Protein 6S5I (pdb70)

Organism: Myxoma virus (strain Lausanne) (NCBI:txid31530)

Solvent-accessible surface area: 10047 Å² total; per-residue (Å²): 116,112,146,106,52,36,67,2,91,0,8,0,6,2,54,42,34,17,12,0,0,33,70,0,17,7,62,112,21,34,1,0,0,0,31,0,74,6,106,7,100,125,125,54,54,0,84,1,16,0,23,0,68,13,48,233,67,144,153,39,56,71,8,115,2,64,12,70,104,118,91,39,160,30,116,88,87,96,119,56,108,98,59,34,7,20,24,12,118,24,97,14,86,69,80,9,50,0,40,1,34,13,26,125,78,116,73,64,46,70,46,12,0,30,0,99,6,34,9,86,128,157,135,92,50,55,100,80,119,11,107,0,143,15,77,24,60,60,111,11,62,112,182,30,98,61,127,231,156,68,253,229,156,132,199,164

Structure (mmCIF, N/CA/C/O backbone):
data_6S5I
#
_entry.id   6S5I
#
_cell.length_a   94.827
_cell.length_b   94.827
_cell.length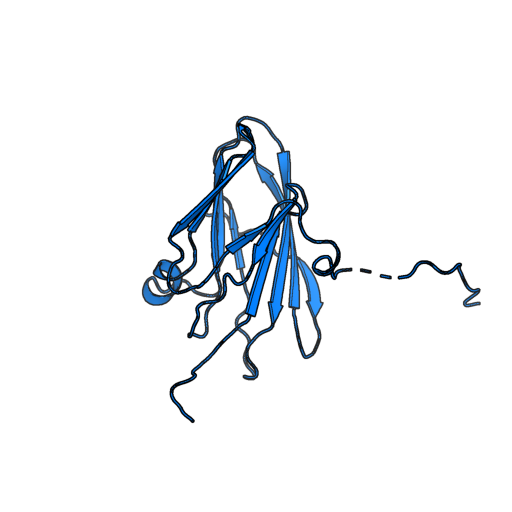_c   44.136
_cell.angle_alpha   90.000
_cell.angle_beta   90.000
_cell.angle_gamma   120.000
#
_symmetry.space_group_name_H-M   'P 64'
#
loop_
_entity.id
_entity.type
_entity.pdbx_description
1 polymer M62R
2 non-polymer 'NICKEL (II) ION'
#
loop_
_atom_site.group_PDB
_atom_site.id
_atom_site.type_symbol
_atom_site.label_atom_id
_atom_site.label_alt_id
_atom_site.label_comp_id
_atom_site.label_asym_id
_atom_site.label_entity_id
_atom_site.label_seq_id
_atom_site.pdbx_PDB_ins_code
_atom_site.Cartn_x
_atom_site.Cartn_y
_atom_site.Cartn_z
_atom_site.occupancy
_atom_site.B_iso_or_equiv
_atom_site.auth_seq_id
_atom_site.auth_comp_id
_atom_site.auth_asym_id
_atom_site.auth_atom_id
_atom_site.pdbx_PDB_model_num
ATOM 1 N N . GLY A 1 1 ? 22.77500 9.58500 40.11700 1.000 115.50852 -2 GLY A N 1
ATOM 2 C CA . GLY A 1 1 ? 24.17000 9.61700 39.54100 1.000 111.89548 -2 GLY A CA 1
ATOM 3 C C . GLY A 1 1 ? 24.18600 10.23500 38.15100 1.000 115.79368 -2 GLY A C 1
ATOM 4 O O . GLY A 1 1 ? 25.02400 11.13900 37.92000 1.000 123.98727 -2 GLY A O 1
ATOM 5 N N . SER A 1 2 ? 23.27700 9.79000 37.27100 1.000 112.10615 -1 SER A N 1
ATOM 6 C CA . SER A 1 2 ? 23.17600 10.19600 35.84500 1.000 111.21805 -1 SER A CA 1
ATOM 7 C C . SER A 1 2 ? 21.72300 10.52700 35.48300 1.000 114.44911 -1 SER A C 1
ATOM 8 O O . SER A 1 2 ? 21.52000 11.43100 34.64500 1.000 117.15934 -1 SER A O 1
ATOM 11 N N . HIS A 1 3 ? 20.73200 9.90700 36.12600 1.000 119.17964 0 HIS A N 1
ATOM 12 C CA . HIS A 1 3 ? 19.28600 10.04600 35.76800 1.000 117.36450 0 HIS A CA 1
ATOM 13 C C . HIS A 1 3 ? 18.69800 11.44200 36.06000 1.000 115.39417 0 HIS A C 1
ATOM 14 O O . HIS A 1 3 ? 17.53600 11.65600 35.62100 1.000 105.61616 0 HIS A O 1
ATOM 21 N N . MET A 1 4 ? 19.43500 12.34500 36.73700 1.000 122.33805 1 MET A N 1
ATOM 22 C CA . MET A 1 4 ? 18.91100 13.65700 37.23300 1.000 118.52142 1 MET A CA 1
ATOM 23 C C . MET A 1 4 ? 18.79000 14.65200 36.07800 1.000 110.86491 1 MET A C 1
ATOM 24 O O . MET A 1 4 ? 17.80400 15.37600 36.05200 1.000 112.15011 1 MET A O 1
ATOM 29 N N . GLY A 1 5 ? 19.76700 14.68500 35.17200 1.000 112.43197 2 GLY A N 1
ATOM 30 C CA . GLY A 1 5 ? 19.80700 15.61400 34.02700 1.000 107.89789 2 GLY A CA 1
ATOM 31 C C . GLY A 1 5 ? 19.83900 17.05700 34.48900 1.000 102.99809 2 GLY A C 1
ATOM 32 O O . GLY A 1 5 ? 20.24000 17.31200 35.63500 1.000 100.88444 2 GLY A O 1
ATOM 33 N N . VAL A 1 6 ? 19.38200 17.97100 33.63500 1.000 99.96420 3 VAL A N 1
ATOM 34 C CA . VAL A 1 6 ? 19.40500 19.44300 33.87600 1.000 87.59674 3 VAL A CA 1
ATOM 35 C C . VAL A 1 6 ? 18.06900 19.87000 34.49200 1.000 86.97722 3 VAL A C 1
ATOM 36 O O . VAL A 1 6 ? 17.03300 19.66200 33.82500 1.000 81.40353 3 VAL A O 1
ATOM 40 N N . GLN A 1 7 ? 18.12400 20.49000 35.68400 1.000 85.20841 4 GLN A N 1
ATOM 41 C CA . GLN A 1 7 ? 16.96900 20.99300 36.47400 1.000 81.55959 4 GLN A CA 1
ATOM 42 C C . GLN A 1 7 ? 17.14200 22.48500 36.79100 1.000 87.58024 4 GLN A C 1
ATOM 43 O O . GLN A 1 7 ? 17.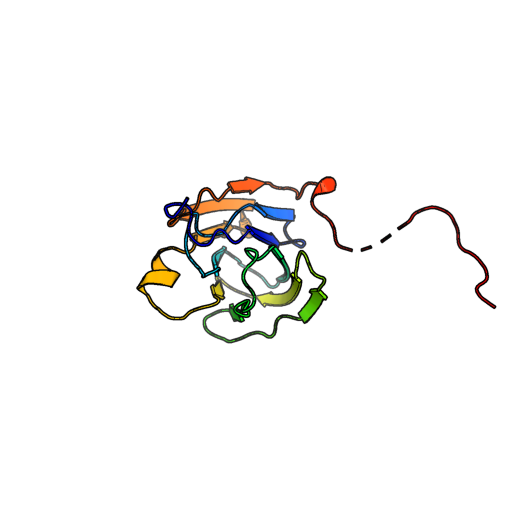53900 22.82200 37.92100 1.000 90.43741 4 GLN A O 1
ATOM 49 N N . HIS A 1 8 ? 16.82100 23.33700 35.81700 1.000 83.70538 5 HIS A N 1
ATOM 50 C CA . HIS A 1 8 ? 16.67100 24.80900 35.95500 1.000 75.93701 5 HIS A CA 1
ATOM 51 C C . HIS A 1 8 ? 15.50700 25.12900 36.90200 1.000 75.57316 5 HIS A C 1
ATOM 52 O O . HIS A 1 8 ? 14.55500 24.33500 36.93900 1.000 81.56332 5 HIS A O 1
ATOM 59 N N . LYS A 1 9 ? 15.57500 26.25300 37.62400 1.000 74.98781 6 LYS A N 1
ATOM 60 C CA . LYS A 1 9 ? 14.44300 26.77500 38.42800 1.000 79.87233 6 LYS A CA 1
ATOM 61 C C . LYS A 1 9 ? 13.96300 28.11300 37.83200 1.000 75.89822 6 LYS A C 1
ATOM 62 O O . LYS A 1 9 ? 14.78200 29.03800 37.65000 1.000 85.76066 6 LYS A O 1
ATOM 68 N N . LEU A 1 10 ? 12.66400 28.20700 37.53200 1.000 75.76087 7 LEU A N 1
ATOM 69 C CA . LEU A 1 10 ? 12.04300 29.39200 36.88700 1.000 71.74419 7 LEU A CA 1
ATOM 70 C C . LEU A 1 10 ? 10.75200 29.76000 37.62000 1.000 80.87013 7 LEU A C 1
ATOM 71 O O . LEU A 1 10 ? 9.92800 28.84700 37.86800 1.000 87.17016 7 LEU A O 1
ATOM 76 N N . ASP A 1 11 ? 10.60400 31.05200 37.94400 1.000 77.10002 8 ASP A N 1
ATOM 77 C CA . ASP A 1 11 ? 9.38200 31.66400 38.53000 1.000 76.88766 8 ASP A CA 1
ATOM 78 C C . ASP A 1 11 ? 9.04600 32.91200 37.69800 1.000 73.75864 8 ASP A C 1
ATOM 79 O O . ASP A 1 11 ? 9.95200 33.62000 37.34000 1.000 68.81336 8 ASP A O 1
ATOM 84 N N . ILE A 1 12 ? 7.77600 33.13400 37.35100 1.000 74.67822 9 ILE A N 1
ATOM 85 C CA . ILE A 1 12 ? 7.34200 34.27600 36.49400 1.000 70.24024 9 ILE A CA 1
ATOM 86 C C . ILE A 1 12 ? 6.23200 35.01200 37.21900 1.000 71.92513 9 ILE A C 1
ATOM 87 O O . ILE A 1 12 ? 5.23700 34.38700 37.51600 1.000 80.69151 9 ILE A O 1
ATOM 92 N N . PHE A 1 13 ? 6.40100 36.30600 37.43500 1.000 75.79819 10 PHE A N 1
ATOM 93 C CA . PHE A 1 13 ? 5.45900 37.15700 38.20200 1.000 73.70625 10 PHE A CA 1
ATOM 94 C C . PHE A 1 13 ? 4.85300 38.22000 37.27800 1.000 72.07923 10 PHE A C 1
ATOM 95 O O . PHE A 1 13 ? 5.63700 38.94700 36.60600 1.000 75.41272 10 PHE A O 1
ATOM 103 N N . LEU A 1 14 ? 3.51600 38.25900 37.21200 1.000 71.46575 11 LEU A N 1
ATOM 104 C CA . LEU A 1 14 ? 2.70300 39.41500 36.74100 1.000 77.53387 11 LEU A CA 1
ATOM 105 C C . LEU A 1 14 ? 2.52000 40.33700 37.93600 1.000 82.34423 11 LEU A C 1
ATOM 106 O O . LEU A 1 14 ? 1.49900 40.17800 38.65600 1.000 85.83929 11 LEU A O 1
ATOM 111 N N . VAL A 1 15 ? 3.44500 41.26300 38.16100 1.000 82.04878 12 VAL A N 1
ATOM 112 C CA . VAL A 1 15 ? 3.44700 42.06200 39.42400 1.000 83.15369 12 VAL A CA 1
ATOM 113 C C . VAL A 1 15 ? 2.20700 42.97100 39.42500 1.000 85.31693 12 VAL A C 1
ATOM 114 O O . VAL A 1 15 ? 1.65400 43.17600 40.51500 1.000 88.81174 12 VAL A O 1
ATOM 118 N N . SER A 1 16 ? 1.78200 43.41700 38.23200 1.000 85.09613 13 SER A N 1
ATOM 119 C CA . SER A 1 16 ? 0.65300 44.34600 37.94400 1.000 91.65917 13 SER A CA 1
ATOM 120 C C . SER A 1 16 ? -0.70800 43.64800 38.05300 1.000 91.85137 13 SER A C 1
ATOM 121 O O . SER A 1 16 ? -1.71100 44.32600 37.96200 1.000 98.60976 13 SER A O 1
ATOM 124 N N . GLU A 1 17 ? -0.74100 42.32900 38.19000 1.000 90.59621 14 GLU A N 1
ATOM 125 C CA . GLU A 1 17 ? -1.99700 41.56500 38.40000 1.000 93.74895 14 GLU A CA 1
ATOM 126 C C . GLU A 1 17 ? -1.94100 40.82300 39.74100 1.000 94.35657 14 GLU A C 1
ATOM 127 O O . GLU A 1 17 ? -2.98300 40.32800 40.18000 1.000 101.71199 14 GLU A O 1
ATOM 133 N N . GLY A 1 18 ? -0.78000 40.80200 40.39100 1.000 91.38852 15 GLY A N 1
ATOM 134 C CA . GLY A 1 18 ? -0.57800 40.10400 41.66800 1.000 90.15584 15 GLY A CA 1
ATOM 135 C C . GLY A 1 18 ? -0.67000 38.61000 41.46600 1.000 91.81633 15 GLY A C 1
ATOM 136 O O . GLY A 1 18 ? -1.21200 37.95800 42.35300 1.000 101.15869 15 GLY A O 1
ATOM 137 N N . ILE A 1 19 ? -0.14600 38.10300 40.34300 1.000 83.19709 16 ILE A N 1
ATOM 138 C CA . ILE A 1 19 ? -0.08200 36.65100 39.99200 1.000 87.21424 16 ILE A CA 1
ATOM 139 C C . ILE A 1 19 ? 1.37100 36.13600 39.93000 1.000 96.24501 16 ILE A C 1
ATOM 140 O O . ILE A 1 19 ? 2.17500 36.60700 39.09600 1.000 103.25032 16 ILE A O 1
ATOM 145 N N . ALA A 1 20 ? 1.69000 35.14100 40.75400 1.000 96.28705 17 ALA A N 1
ATOM 146 C CA . ALA A 1 20 ? 2.97700 34.40600 40.74700 1.000 84.43711 17 ALA A CA 1
ATOM 147 C C . ALA A 1 20 ? 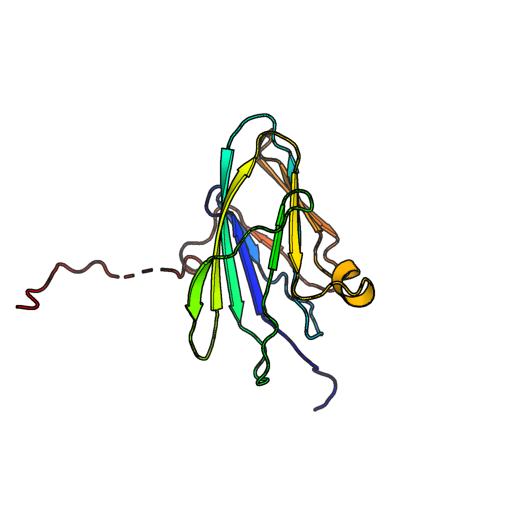2.78200 33.07800 40.00800 1.000 84.68126 17 ALA A C 1
ATOM 148 O O . ALA A 1 20 ? 1.88700 32.31400 40.40300 1.000 89.02851 17 ALA A O 1
ATOM 150 N N . ILE A 1 21 ? 3.56500 32.83500 38.95900 1.000 81.66991 18 ILE A N 1
ATOM 151 C CA . ILE A 1 21 ? 3.64100 31.53700 38.22800 1.000 80.85973 18 ILE A CA 1
ATOM 152 C C . ILE A 1 21 ? 4.88500 30.78700 38.72900 1.000 81.76239 18 ILE A C 1
ATOM 153 O O . ILE A 1 21 ? 5.97900 31.01300 38.18200 1.000 79.50016 18 ILE A O 1
ATOM 158 N N . LYS A 1 22 ? 4.71600 29.93800 39.74800 1.000 85.77389 19 LYS A N 1
ATOM 159 C CA . LYS A 1 22 ? 5.81600 29.30300 40.51900 1.000 86.39258 19 LYS A CA 1
ATOM 160 C C . LYS A 1 22 ? 6.23600 27.97500 39.86300 1.000 87.85314 19 LYS A C 1
ATOM 161 O O . LYS A 1 22 ? 5.35300 27.10600 39.65400 1.000 83.85895 19 LYS A O 1
ATOM 167 N N . GLU A 1 23 ? 7.53800 27.79900 39.59500 1.000 85.14191 20 GLU A N 1
ATOM 168 C CA . GLU A 1 23 ? 8.12700 26.51800 39.12800 1.000 85.38333 20 GLU A CA 1
ATOM 169 C C . GLU A 1 23 ? 7.57800 26.13300 37.75500 1.000 82.90315 20 GLU A C 1
ATOM 170 O O . GLU A 1 23 ? 7.10900 24.98200 37.60400 1.000 92.87451 20 GLU A O 1
ATOM 176 N N . ALA A 1 24 ? 7.66500 27.04900 36.79500 1.000 75.27277 21 ALA A N 1
ATOM 177 C CA . ALA A 1 24 ? 7.43500 26.81000 35.35100 1.000 81.90080 21 ALA A CA 1
ATOM 178 C C . ALA A 1 24 ? 8.62500 26.07400 34.70200 1.000 85.86030 21 ALA A C 1
ATOM 179 O O . ALA A 1 24 ? 8.64700 25.90800 33.45900 1.000 97.53001 21 ALA A O 1
ATOM 181 N N . ASN A 1 25 ? 9.62600 25.67600 35.47500 1.000 72.42096 22 ASN A N 1
ATOM 182 C CA . ASN A 1 25 ? 10.80200 24.99200 34.89500 1.000 75.89995 22 ASN A CA 1
ATOM 183 C C . ASN A 1 25 ? 10.40600 23.54900 34.53300 1.000 84.81829 22 ASN A C 1
ATOM 184 O O . ASN A 1 25 ? 9.80400 22.84400 35.38200 1.000 87.83927 22 ASN A O 1
ATOM 189 N N . LEU A 1 26 ? 10.70500 23.13000 33.30400 1.000 80.82590 23 LEU A N 1
ATOM 190 C CA . LEU A 1 26 ? 10.76600 21.70600 32.90900 1.000 81.34437 23 LEU A CA 1
ATOM 191 C C . LEU A 1 26 ? 11.33500 20.90300 34.08500 1.000 86.04282 23 LEU A C 1
ATOM 192 O O . LEU A 1 26 ? 12.31900 21.33500 34.65900 1.000 84.94075 23 LEU A O 1
ATOM 197 N N . LEU A 1 27 ? 10.70000 19.79900 34.47200 1.000 87.32688 24 LEU A N 1
ATOM 198 C CA . LEU A 1 27 ? 11.21900 18.94400 35.56700 1.000 91.78663 24 LEU A CA 1
ATOM 199 C C . LEU A 1 27 ? 12.63500 18.47400 35.21700 1.000 91.78135 24 LEU A C 1
ATOM 200 O O . LEU A 1 27 ? 13.42500 18.27900 36.14900 1.000 90.95395 24 LEU A O 1
ATOM 205 N N . LYS A 1 28 ? 12.93000 18.30800 33.92700 1.000 88.81854 25 LYS A N 1
ATOM 206 C CA . LYS A 1 28 ? 14.25200 17.84700 33.43400 1.000 89.61759 25 LYS A CA 1
ATOM 207 C C . LYS A 1 28 ? 14.41700 18.29200 31.98600 1.000 86.76007 25 LYS A C 1
ATOM 208 O O . LYS A 1 28 ? 13.54800 17.97700 31.18100 1.000 92.33024 25 LYS A O 1
ATOM 214 N N . GLY A 1 29 ? 15.51700 18.96900 31.68400 1.000 82.10507 26 GLY A N 1
ATOM 215 C CA . GLY A 1 29 ? 15.83600 19.45700 30.33300 1.000 83.81851 26 GLY A CA 1
ATOM 216 C C . GLY A 1 29 ? 16.39800 20.86900 30.37500 1.000 85.39335 26 GLY A C 1
ATOM 217 O O . GLY A 1 29 ? 15.92200 21.70200 31.21300 1.000 82.08460 26 GLY A O 1
ATOM 218 N N . ASP A 1 30 ? 17.33700 21.12900 29.46300 1.000 86.45959 27 ASP A N 1
ATOM 219 C CA . ASP A 1 30 ? 18.08200 22.40300 29.33700 1.000 89.94342 27 ASP A CA 1
ATOM 220 C C . ASP A 1 30 ? 17.25400 23.33200 28.44400 1.000 87.52095 27 ASP A C 1
ATOM 221 O O . ASP A 1 30 ? 17.61100 23.52200 27.26000 1.000 88.63835 27 ASP A O 1
ATOM 226 N N . SER A 1 31 ? 16.15500 23.84500 28.99800 1.000 84.28809 28 SER A N 1
ATOM 227 C CA . SE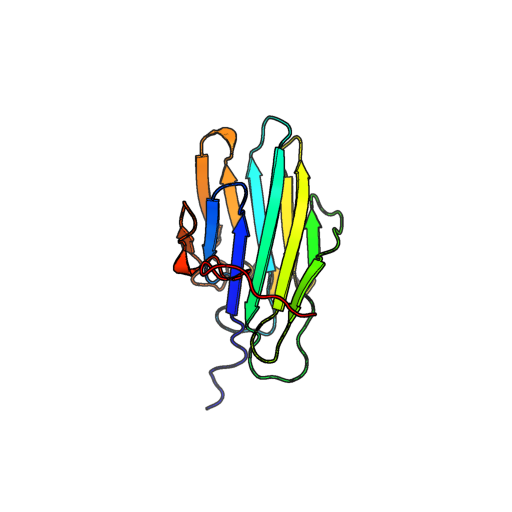R A 1 31 ? 15.19000 24.74800 28.32100 1.000 79.68101 28 SER A CA 1
ATOM 228 C C . SER A 1 31 ? 14.24200 25.35300 29.35500 1.000 77.44005 28 SER A C 1
ATOM 229 O O . SER A 1 31 ? 13.94700 24.71400 30.41200 1.000 74.34349 28 SER A O 1
ATOM 232 N N . TYR A 1 32 ? 13.79400 26.57000 29.07500 1.000 73.79464 29 TYR A N 1
ATOM 233 C CA . TYR A 1 32 ? 12.80500 27.26400 29.93200 1.000 70.76381 29 TYR A CA 1
ATOM 234 C C . TYR A 1 32 ? 11.91000 28.14800 29.06400 1.000 71.02430 29 TYR A C 1
ATOM 235 O O . TYR A 1 32 ? 12.33500 28.66400 27.99700 1.000 69.96900 29 TYR A O 1
ATOM 244 N N . GLY A 1 33 ? 10.65200 28.26500 29.49700 1.000 73.98762 30 GLY A N 1
ATOM 245 C CA . GLY A 1 33 ? 9.60900 28.99500 28.76500 1.000 70.88598 30 GLY A CA 1
ATOM 246 C C . GLY A 1 33 ? 8.25800 28.80100 29.38300 1.000 77.98146 30 GLY A C 1
ATOM 247 O O . GLY A 1 33 ? 8.12900 27.95700 30.30300 1.000 84.36403 30 GLY A O 1
ATOM 248 N N . CYS A 1 34 ? 7.29000 29.54600 28.85400 1.000 81.11601 31 CYS A N 1
ATOM 249 C CA . CYS A 1 34 ? 5.89700 29.62100 29.33500 1.000 74.76271 31 CYS A CA 1
ATOM 250 C C . CYS A 1 34 ? 5.07600 30.39100 28.30600 1.000 85.32310 31 CYS A C 1
ATOM 251 O O . CYS A 1 34 ? 5.54400 31.47300 27.85200 1.000 81.74926 31 CYS A O 1
ATOM 254 N N . THR A 1 35 ? 3.91100 29.84100 27.94300 1.000 87.89971 32 THR A N 1
ATOM 255 C CA . THR A 1 35 ? 2.88200 30.53500 27.13800 1.000 89.59513 32 THR A CA 1
ATOM 256 C C . THR A 1 35 ? 1.81100 31.05900 28.09300 1.000 95.17515 32 THR A C 1
ATOM 257 O O . THR A 1 35 ? 1.07200 30.21500 28.65100 1.000 99.75100 32 THR A O 1
ATOM 261 N N . ILE A 1 36 ? 1.75200 32.37900 28.30300 1.000 84.28363 33 ILE A N 1
ATOM 262 C CA . ILE A 1 36 ? 0.65600 33.01000 29.09000 1.000 83.76742 33 ILE A CA 1
ATOM 263 C C . ILE A 1 36 ? -0.37900 33.57700 28.12000 1.000 83.09413 33 ILE A C 1
ATOM 264 O O . ILE A 1 36 ? -0.00600 34.43700 27.29300 1.000 78.40056 33 ILE A O 1
ATOM 269 N N . LYS A 1 37 ? -1.62100 33.09900 28.21200 1.000 87.83837 34 LYS A N 1
ATOM 270 C CA . LYS A 1 37 ? -2.74600 33.57800 27.37100 1.000 90.52133 34 LYS A CA 1
ATOM 271 C C . LYS A 1 37 ? -3.55400 34.56500 28.21000 1.000 91.01174 34 LYS A C 1
ATOM 272 O O . LYS A 1 37 ? -3.88800 34.22000 29.36500 1.000 93.38486 34 LYS A O 1
ATOM 278 N N . ILE A 1 38 ? -3.81000 35.75200 27.66200 1.000 86.17047 35 ILE A N 1
ATOM 279 C CA . ILE A 1 38 ? -4.42300 36.88400 28.41400 1.000 93.59122 35 ILE A CA 1
ATOM 280 C C . ILE A 1 38 ? -5.77800 37.26200 27.79400 1.000 93.59573 35 ILE A C 1
ATOM 281 O O . ILE A 1 38 ? -5.83900 37.59000 26.59200 1.000 91.89161 35 ILE A O 1
ATOM 286 N N . LYS A 1 39 ? -6.83900 37.20400 28.59800 1.000 94.89063 36 LYS A N 1
ATOM 287 C CA . LYS A 1 39 ? -8.20400 37.66500 28.20600 1.000 95.33616 36 LYS A CA 1
ATOM 288 C C . LYS A 1 39 ? -8.35600 39.10700 28.72200 1.000 96.65732 36 LYS A C 1
ATOM 289 O O . LYS A 1 39 ? -8.29200 39.29300 29.97700 1.000 91.32939 36 LYS A O 1
ATOM 295 N N . LEU A 1 40 ? -8.50300 40.07500 27.79900 1.000 101.16090 37 LEU A N 1
ATOM 296 C CA . LEU A 1 40 ? -8.36500 41.53200 28.08700 1.000 104.85691 37 LEU A CA 1
ATOM 297 C C . LEU A 1 40 ? -9.25800 42.38000 27.16800 1.000 112.00413 37 LEU A C 1
ATOM 298 O O . LEU A 1 40 ? -9.05200 42.30600 25.94300 1.000 112.87484 37 LEU A O 1
ATOM 303 N N . ASP A 1 41 ? -10.12300 43.22900 27.74800 1.000 119.28009 38 ASP A N 1
ATOM 304 C CA . ASP A 1 41 ? -11.22300 43.96600 27.05400 1.000 130.66856 38 ASP A CA 1
ATOM 305 C C . ASP A 1 41 ? -10.88000 45.45100 26.87700 1.000 128.17805 38 ASP A C 1
ATOM 306 O O . ASP A 1 41 ? -11.69500 46.17300 26.23500 1.000 130.93524 38 ASP A O 1
ATOM 311 N N . LYS A 1 42 ? -9.76800 45.90400 27.46100 1.000 116.77819 39 LYS A N 1
ATOM 312 C CA . LYS A 1 42 ? -9.41400 47.34200 27.54900 1.000 116.22669 39 LYS A CA 1
ATOM 313 C C . LYS A 1 42 ? -7.90200 47.45100 27.70600 1.000 119.38042 39 LYS A C 1
ATOM 314 O O . LYS A 1 42 ? -7.26500 46.40900 27.93900 1.000 124.15416 39 LYS A O 1
ATOM 320 N N . GLU A 1 43 ? -7.36400 48.66500 27.60200 1.000 113.53428 40 GLU A N 1
ATOM 321 C CA . GLU A 1 43 ? -5.90800 48.91300 27.67700 1.000 101.84342 40 GLU A CA 1
ATOM 322 C C . GLU A 1 43 ? -5.44900 48.71500 29.12200 1.000 99.29572 40 GLU A C 1
ATOM 323 O O . GLU A 1 43 ? -6.12700 49.21400 30.04600 1.000 94.74158 40 GLU A O 1
ATOM 329 N N . LYS A 1 44 ? -4.34000 47.98800 29.29200 1.000 97.26295 41 LYS A N 1
ATOM 330 C CA . LYS A 1 44 ? -3.61700 47.90500 30.58200 1.000 103.93648 41 LYS A CA 1
ATOM 331 C C . LYS A 1 44 ? -2.15400 47.52400 30.33500 1.000 100.47472 41 LYS A C 1
ATOM 332 O O . LYS A 1 44 ? -1.86200 46.78000 29.37100 1.000 94.17451 41 LYS A O 1
ATOM 338 N N . THR A 1 45 ? -1.27700 48.06400 31.18000 1.000 97.45448 42 THR A N 1
ATOM 339 C CA . THR A 1 45 ? 0.17100 47.77100 31.21900 1.000 97.58549 42 THR A CA 1
ATOM 340 C C . THR A 1 45 ? 0.37300 46.50700 32.04800 1.000 93.25085 42 THR A C 1
ATOM 341 O O . THR A 1 45 ? -0.19600 46.43300 33.15300 1.000 96.09950 42 THR A O 1
ATOM 345 N N . PHE A 1 46 ? 1.10600 45.54200 31.49800 1.000 86.30340 43 PHE A N 1
ATOM 346 C CA . PHE A 1 46 ? 1.51200 44.30000 32.19600 1.000 83.02414 43 PHE A CA 1
ATOM 347 C C . PHE A 1 46 ? 3.02100 44.37800 32.47200 1.000 82.04453 43 PHE A C 1
ATOM 348 O O . PHE A 1 46 ? 3.83200 44.55100 31.51500 1.000 78.87015 43 PHE A O 1
ATOM 356 N N . LYS A 1 47 ? 3.37900 44.29200 33.75400 1.000 79.85263 44 LYS A N 1
ATOM 357 C CA . LYS A 1 47 ? 4.77800 44.26700 34.22400 1.000 79.38941 44 LYS A CA 1
ATOM 358 C C . LYS A 1 47 ? 5.12700 42.82400 34.56500 1.000 81.06534 44 LYS A C 1
ATOM 359 O O . LYS A 1 47 ? 4.45100 42.25100 35.43700 1.000 79.39096 44 LYS A O 1
ATOM 365 N N . PHE A 1 48 ? 6.13600 42.29300 33.87100 1.000 76.86585 45 PHE A N 1
ATOM 366 C CA . PHE A 1 48 ? 6.71200 40.94000 34.06200 1.000 75.33385 45 PHE A CA 1
ATOM 367 C C . PHE A 1 48 ? 8.08100 41.01600 34.73900 1.000 76.97692 45 PHE A C 1
ATOM 368 O O . PHE A 1 48 ? 8.95900 41.79500 34.30300 1.000 76.79053 45 PHE A O 1
ATOM 376 N N . VAL A 1 49 ? 8.22900 40.22100 35.79800 1.000 75.61593 46 VAL A N 1
ATOM 377 C CA . VAL A 1 49 ? 9.52500 39.84900 36.42300 1.000 78.47302 46 VAL A CA 1
ATOM 378 C C . VAL A 1 49 ? 9.68800 38.33300 36.26800 1.000 77.43225 46 VAL A C 1
ATOM 379 O O . VAL A 1 49 ? 8.82700 37.58200 36.75100 1.000 76.41680 46 VAL A O 1
ATOM 383 N N . ILE A 1 50 ? 10.75100 37.92100 35.58800 1.000 71.93662 47 ILE A N 1
ATOM 384 C CA . ILE A 1 50 ? 11.14800 36.49900 35.38900 1.000 70.58361 47 ILE A CA 1
ATOM 385 C C . ILE A 1 50 ? 12.37800 36.24800 36.25200 1.000 72.26517 47 ILE A C 1
ATOM 386 O O . ILE A 1 50 ? 13.33200 37.04800 36.13900 1.000 75.84994 47 ILE A O 1
ATOM 391 N N . VAL A 1 51 ? 12.33600 35.24000 37.12700 1.000 72.85992 48 VAL A N 1
ATOM 392 C CA . VAL A 1 51 ? 13.49300 34.83600 37.98300 1.000 72.96578 48 VAL A CA 1
ATOM 393 C C . VAL A 1 51 ? 13.98100 33.45600 37.53600 1.000 72.85842 48 VAL A C 1
ATOM 394 O O . VAL A 1 51 ? 13.20700 32.46000 37.61600 1.000 74.70889 48 VAL A O 1
ATOM 398 N N . LEU A 1 52 ? 15.22400 33.42000 37.06500 1.000 68.00545 49 LEU A N 1
ATOM 399 C CA . LEU A 1 52 ? 15.89900 32.19700 36.55900 1.000 69.01715 49 LEU A CA 1
ATOM 400 C C . LEU A 1 52 ? 16.97700 31.82900 37.56100 1.000 71.30765 49 LEU A C 1
ATOM 401 O O . LEU A 1 52 ? 17.83300 32.69000 37.83600 1.000 73.52129 49 LEU A O 1
ATOM 406 N N . GLU A 1 53 ? 16.91200 30.61900 38.10500 1.000 70.92892 50 GLU A N 1
ATOM 407 C CA . GLU A 1 53 ? 18.00500 30.03700 38.92400 1.000 71.43244 50 GLU A CA 1
ATOM 408 C C . GLU A 1 53 ? 18.53000 28.86200 38.12000 1.000 74.25986 50 GLU A C 1
ATOM 409 O O . GLU A 1 53 ? 18.00800 27.75400 38.22000 1.000 72.46761 50 GLU A O 1
ATOM 415 N N . PRO A 1 54 ? 19.51300 29.08800 37.21600 1.000 78.78613 51 PRO A N 1
ATOM 416 C CA . PRO A 1 54 ? 19.87400 28.06400 36.23500 1.000 71.17777 51 PRO A CA 1
ATOM 417 C C . PRO A 1 54 ? 20.54900 26.90300 36.96400 1.000 75.76285 51 PRO A C 1
ATOM 418 O O . PRO A 1 54 ? 21.09600 27.14800 38.00100 1.000 78.24708 51 PRO A O 1
ATOM 422 N N . GLU A 1 55 ? 20.44400 25.68500 36.43300 1.000 82.56137 52 GLU A N 1
ATOM 423 C CA . GLU A 1 55 ? 21.25000 24.50900 36.87000 1.000 87.96416 52 GLU A CA 1
ATOM 424 C C . GLU A 1 55 ? 22.74900 24.86500 36.80600 1.000 87.95854 52 GLU A C 1
ATOM 425 O O . GLU A 1 55 ? 23.11500 25.71400 35.96200 1.000 84.69018 52 GLU A O 1
ATOM 431 N N . TRP A 1 56 ? 23.58200 24.20700 37.62200 1.000 85.68295 53 TRP A N 1
ATOM 432 C CA . TRP A 1 56 ? 25.03900 24.49100 37.80500 1.000 83.58300 53 TRP A CA 1
ATOM 433 C C . TRP A 1 56 ? 25.87200 23.89500 36.66700 1.000 79.94912 53 TRP A C 1
ATOM 434 O O . TRP A 1 56 ? 26.72600 23.07500 36.95400 1.000 92.43746 53 TRP A O 1
ATOM 445 N N . ILE A 1 57 ? 25.59400 24.30600 35.43700 1.000 77.98169 54 ILE A N 1
ATOM 446 C CA . ILE A 1 57 ? 26.33800 24.05000 34.17000 1.000 77.48224 54 ILE A CA 1
ATOM 447 C C . ILE A 1 57 ? 26.92300 25.40300 33.80300 1.000 83.46748 54 ILE A C 1
ATOM 448 O O . ILE A 1 57 ? 26.44500 26.39500 34.41800 1.000 87.71654 54 ILE A O 1
ATOM 453 N N . ASP A 1 58 ? 27.89400 25.44900 32.89500 1.000 86.51862 55 ASP A N 1
ATOM 454 C CA . ASP A 1 58 ? 28.53000 26.75500 32.59200 1.000 104.66622 55 ASP A CA 1
ATOM 455 C C . ASP A 1 58 ? 28.32600 27.12100 31.12300 1.000 105.79212 55 ASP A C 1
ATOM 456 O O . ASP A 1 58 ? 29.30500 27.21400 30.38500 1.000 119.54995 55 ASP A O 1
ATOM 461 N N . GLU A 1 59 ? 27.06300 27.33400 30.77300 1.000 98.85133 56 GLU A N 1
ATOM 462 C CA . GLU A 1 59 ? 26.56100 27.75900 29.44500 1.000 95.94106 56 GLU A CA 1
ATOM 463 C C . GLU A 1 59 ? 25.05600 27.92600 29.61400 1.000 91.91310 56 GLU A C 1
ATOM 464 O O . GLU A 1 59 ? 24.32100 26.99200 29.27800 1.000 88.96965 56 GLU A O 1
ATOM 470 N N . ILE A 1 60 ? 24.64800 29.05500 30.19100 1.000 82.17741 57 ILE A N 1
ATOM 471 C CA . ILE A 1 60 ? 23.21300 29.34600 30.45100 1.000 78.83482 57 ILE A CA 1
ATOM 472 C C . ILE A 1 60 ? 22.57400 29.96200 29.21100 1.000 86.96320 57 ILE A C 1
ATOM 473 O O . ILE A 1 60 ? 23.03000 31.01800 28.77900 1.000 85.43213 57 ILE A O 1
ATOM 478 N N . LYS A 1 61 ? 21.58200 29.26800 28.65500 1.000 92.38653 58 LYS A N 1
ATOM 479 C CA . LYS A 1 61 ? 20.78100 29.75500 27.50900 1.000 85.03698 58 LYS A CA 1
ATOM 480 C C . LYS A 1 61 ? 20.09400 31.04400 27.94000 1.000 78.43770 58 LYS A C 1
ATOM 481 O O . LYS A 1 61 ? 19.68100 31.17800 29.08500 1.000 75.41423 58 LYS A O 1
ATOM 487 N N . PRO A 1 62 ? 20.09100 32.07700 27.08100 1.000 83.58289 59 PRO A N 1
ATOM 488 C CA . PRO A 1 62 ? 19.33900 33.28300 27.36500 1.000 84.01500 59 PRO A CA 1
ATOM 489 C C . PRO A 1 62 ? 17.85400 32.96300 27.18100 1.000 88.51807 59 PRO A C 1
ATOM 490 O O . PRO A 1 62 ? 17.51300 32.06200 26.44400 1.000 96.48538 59 PRO A O 1
ATOM 494 N N . ILE A 1 63 ? 17.02700 33.70400 27.89900 1.000 86.84133 60 ILE A N 1
ATOM 495 C CA . ILE A 1 63 ? 15.54800 33.65300 27.78200 1.000 86.79098 60 ILE A CA 1
ATOM 496 C C . ILE A 1 63 ? 15.08900 34.85100 26.93800 1.000 89.90067 60 ILE A C 1
ATOM 497 O O . ILE A 1 63 ? 15.67500 35.95100 27.05100 1.000 91.56658 60 ILE A O 1
ATOM 502 N N . TYR A 1 64 ? 14.12900 34.60600 26.05000 1.000 86.77442 61 TYR A N 1
ATOM 503 C CA . TYR A 1 64 ? 13.52600 35.61000 25.14400 1.000 80.11941 61 TYR A CA 1
ATOM 504 C C . TYR A 1 64 ? 12.01400 35.71400 25.41100 1.000 76.38856 61 TYR A C 1
ATOM 505 O O . TYR A 1 64 ? 11.38600 34.78300 25.97400 1.000 81.41061 61 TYR A O 1
ATOM 514 N N . MET A 1 65 ? 11.42300 36.82200 24.97800 1.000 74.00198 62 MET A N 1
ATOM 515 C CA . MET A 1 65 ? 9.96400 37.06100 25.10500 1.000 80.06389 62 MET A CA 1
ATOM 516 C C . MET A 1 65 ? 9.38900 37.47200 23.75000 1.000 80.78380 62 MET A C 1
ATOM 517 O O . MET A 1 65 ? 9.97000 38.36300 23.08300 1.000 83.27225 62 MET A O 1
ATOM 522 N N . LYS A 1 66 ? 8.28100 36.84200 23.36100 1.000 82.05807 63 LYS A N 1
ATOM 523 C CA . LYS A 1 66 ? 7.43400 37.33300 22.24400 1.000 89.60189 63 LYS A CA 1
ATOM 524 C C . LYS A 1 66 ? 6.05400 37.70400 22.80700 1.000 87.96205 63 LYS A C 1
ATOM 525 O O . LYS A 1 66 ? 5.58800 37.01400 23.73800 1.000 78.49118 63 LYS A O 1
ATOM 531 N N . VAL A 1 67 ? 5.47400 38.79900 22.30500 1.000 91.06454 64 VAL A N 1
ATOM 532 C CA . VAL A 1 67 ? 4.05700 39.20800 22.56500 1.000 88.14314 64 VAL A CA 1
ATOM 533 C C . VAL A 1 67 ? 3.29500 39.28600 21.24000 1.000 86.74098 64 VAL A C 1
ATOM 534 O O . VAL A 1 67 ? 3.66800 40.11900 20.36800 1.000 80.62454 64 VAL A O 1
ATOM 538 N N . ASN A 1 68 ? 2.23700 38.47900 21.13000 1.000 92.77321 65 ASN A N 1
ATOM 539 C CA . ASN A 1 68 ? 1.50000 38.23400 19.86300 1.000 95.37828 65 ASN A CA 1
ATOM 540 C C . ASN A 1 68 ? 2.56500 38.07100 18.76900 1.000 98.91882 65 ASN A C 1
ATOM 541 O O . ASN A 1 68 ? 2.62100 38.88600 17.84800 1.000 104.68591 65 ASN A O 1
ATOM 546 N N . ASP A 1 69 ? 3.44700 37.09200 18.95700 1.000 97.94853 66 ASP A N 1
ATOM 547 C CA . ASP A 1 69 ? 4.51400 36.69700 18.00600 1.000 105.63816 66 ASP A CA 1
ATOM 548 C C . ASP A 1 69 ? 5.38100 37.91000 17.59800 1.000 107.28061 66 ASP A C 1
ATOM 549 O O . ASP A 1 69 ? 5.96000 37.87000 16.49000 1.000 112.84776 66 ASP A O 1
ATOM 554 N N . GLU A 1 70 ? 5.52800 38.92100 18.46700 1.000 102.57661 67 GLU A N 1
ATOM 555 C CA . GLU A 1 70 ? 6.45800 40.07200 18.28000 1.000 102.84163 67 GLU A CA 1
ATOM 556 C C . GLU A 1 70 ? 7.49500 40.06200 19.39900 1.000 103.07513 67 GLU A C 1
ATOM 557 O O . GLU A 1 70 ? 7.08700 40.09500 20.58100 1.000 95.96808 67 GLU A O 1
ATOM 563 N N . SER A 1 71 ? 8.78200 40.01100 19.05000 1.000 108.82156 68 SER A N 1
ATOM 564 C CA . SER A 1 71 ? 9.87700 39.93700 20.05300 1.000 100.98883 68 SER A CA 1
ATOM 565 C C . SER A 1 71 ? 9.84400 41.23900 20.84800 1.000 87.31635 68 SER A C 1
ATOM 566 O O . SER A 1 71 ? 9.60600 42.27800 20.23100 1.000 83.28648 68 SER A O 1
ATOM 569 N N . VAL A 1 72 ? 9.97300 41.11900 22.17100 1.000 85.01235 69 VAL A N 1
ATOM 570 C CA . VAL A 1 72 ? 10.09400 42.23300 23.15300 1.000 89.10166 69 VAL A CA 1
ATOM 571 C C . VAL A 1 72 ? 11.35400 41.99000 23.99300 1.000 93.92244 69 VAL A C 1
ATOM 572 O O . VAL A 1 72 ? 11.48500 40.89800 24.56600 1.000 100.59927 69 VAL A O 1
ATOM 576 N N . GLU A 1 73 ? 12.23000 42.98900 24.05000 1.000 89.85834 70 GLU A N 1
ATOM 577 C CA . GLU A 1 73 ? 13.46200 43.01800 24.87200 1.000 86.48527 70 GLU A CA 1
ATOM 578 C C . GLU A 1 73 ? 13.13000 42.82400 26.34700 1.000 85.24959 70 GLU A C 1
ATOM 579 O O . GLU A 1 73 ? 12.33000 43.58800 26.88800 1.000 93.38604 70 GLU A O 1
ATOM 585 N N . LEU A 1 74 ? 13.79500 41.87400 26.98100 1.000 84.43476 71 LEU A N 1
ATOM 586 C CA . LEU A 1 74 ? 13.82700 41.72500 28.45200 1.000 82.36605 71 LEU A CA 1
ATOM 587 C C . LEU A 1 74 ? 14.99000 42.55400 28.99700 1.000 83.47185 71 LEU A C 1
ATOM 588 O O . LEU A 1 74 ? 16.06600 42.43900 28.47200 1.000 82.37225 71 LEU A O 1
ATOM 593 N N . GLU A 1 75 ? 14.73200 43.44100 29.94900 1.000 87.03855 72 GLU A N 1
ATOM 594 C CA . GLU A 1 75 ? 15.77800 44.07500 30.78300 1.000 84.52734 72 GLU A CA 1
ATOM 595 C C . GLU A 1 75 ? 16.33000 42.98900 31.70500 1.000 72.32387 72 GLU A C 1
ATOM 596 O O . GLU A 1 75 ? 15.52500 42.27300 32.30900 1.000 73.88660 72 GLU A O 1
ATOM 602 N N . LEU A 1 76 ? 17.64500 42.88600 31.81000 1.000 66.79431 73 LEU A N 1
ATOM 603 C CA . LEU A 1 76 ? 18.33600 42.17600 32.91100 1.000 70.23445 73 LEU A CA 1
ATOM 604 C C . LEU A 1 76 ? 18.51100 43.15700 34.07600 1.000 68.75464 73 LEU A C 1
ATOM 605 O O . LEU A 1 76 ? 19.29600 44.11300 33.93500 1.000 71.23596 73 LEU A O 1
ATOM 610 N N . ASP A 1 77 ? 17.77100 42.95200 35.16500 1.000 70.67334 74 ASP A N 1
ATOM 611 C CA . ASP A 1 77 ? 17.79100 43.83000 36.36800 1.000 71.89413 74 ASP A CA 1
ATOM 612 C C . ASP A 1 77 ? 18.90800 43.37800 37.31300 1.000 76.32201 74 ASP A C 1
ATOM 613 O O . ASP A 1 77 ? 19.42700 44.17600 38.08000 1.000 83.84841 74 ASP A O 1
ATOM 618 N N . TYR A 1 78 ? 19.19700 42.09000 37.31400 1.000 70.99566 75 TYR A N 1
ATOM 619 C CA . TYR A 1 78 ? 20.02700 41.45400 38.35000 1.000 66.63791 75 TYR A CA 1
ATOM 620 C C . TYR A 1 78 ? 20.63200 40.18100 37.76000 1.000 73.32487 75 TYR A C 1
ATOM 621 O O . TYR A 1 78 ? 19.92200 39.42600 37.04600 1.000 66.39240 75 TYR A O 1
ATOM 630 N N . LYS A 1 79 ? 21.93000 40.00700 38.00000 1.000 73.42245 76 LYS A N 1
ATOM 631 C CA . LYS A 1 79 ? 22.63600 38.74700 37.69700 1.000 70.82391 76 LYS A CA 1
ATOM 632 C C . LYS A 1 79 ? 23.73100 38.55100 38.73000 1.000 73.07610 76 LYS A C 1
ATOM 633 O O . LYS A 1 79 ? 24.50600 39.53000 38.94900 1.000 65.85368 76 LYS A O 1
ATOM 639 N N . ASP A 1 80 ? 23.79700 37.34300 39.29700 1.000 70.92984 77 ASP A N 1
ATOM 640 C CA . ASP A 1 80 ? 24.96200 36.91100 40.10900 1.000 76.83362 77 ASP A CA 1
ATOM 641 C C . ASP A 1 80 ? 25.23800 35.42900 39.80700 1.000 74.78811 77 ASP A C 1
ATOM 642 O O . ASP A 1 80 ? 24.78000 34.93700 38.75600 1.000 69.13251 77 ASP A O 1
ATOM 647 N N . ALA A 1 81 ? 25.98500 34.73700 40.66300 1.000 71.08179 78 ALA A N 1
ATOM 648 C CA . ALA A 1 81 ? 26.39000 33.33100 40.41100 1.000 70.33072 78 ALA A CA 1
ATOM 649 C C . ALA A 1 81 ? 25.15000 32.42900 40.50700 1.000 78.64223 78 ALA A C 1
ATOM 650 O O . ALA A 1 81 ? 25.11200 31.41000 39.80800 1.000 79.35270 78 ALA A O 1
ATOM 652 N N . ILE A 1 82 ? 24.12200 32.85300 41.25300 1.000 80.34297 79 ILE A N 1
ATOM 653 C CA . ILE A 1 82 ? 22.90700 32.03900 41.54600 1.000 80.46072 79 ILE A CA 1
ATOM 654 C C . ILE A 1 82 ? 21.82500 32.27800 40.49100 1.000 79.93774 79 ILE A C 1
ATOM 655 O O . ILE A 1 82 ? 21.27500 31.27800 39.99300 1.000 74.51133 79 ILE A O 1
ATOM 660 N N . LYS A 1 83 ? 21.43900 33.52900 40.23800 1.000 78.64311 80 LYS A N 1
ATOM 661 C CA . LYS A 1 83 ? 20.14900 33.80100 39.54000 1.000 78.36666 80 LYS A CA 1
ATOM 662 C C . LYS A 1 83 ? 20.24400 35.02200 38.63800 1.000 72.25245 80 LYS A C 1
ATOM 663 O O . LYS A 1 83 ? 21.10300 35.85600 38.84500 1.000 72.40559 80 LYS A O 1
ATOM 669 N N . ARG A 1 84 ? 19.39100 35.04200 37.62900 1.000 70.82655 81 ARG A N 1
ATOM 670 C CA . ARG A 1 84 ? 19.15000 36.20500 36.76100 1.000 70.86695 81 ARG A CA 1
ATOM 671 C C . ARG A 1 84 ? 17.69200 36.63100 36.98500 1.000 74.05713 81 ARG A C 1
ATOM 672 O O . ARG A 1 84 ? 16.81300 35.74600 37.01900 1.000 74.83003 81 ARG A O 1
ATOM 680 N N . ILE A 1 85 ? 17.46000 37.93200 37.15500 1.000 71.64896 82 ILE A N 1
ATOM 681 C CA . ILE A 1 85 ? 16.10800 38.55200 37.20600 1.000 71.51736 82 ILE A CA 1
ATOM 682 C C . ILE A 1 85 ? 15.99400 39.46900 35.99400 1.000 72.34452 82 ILE A C 1
ATOM 683 O O . ILE A 1 85 ? 16.82300 40.42700 35.88700 1.000 71.71808 82 ILE A O 1
ATOM 688 N N . TYR A 1 86 ? 15.02500 39.17000 35.13100 1.000 67.37765 83 TYR A N 1
ATOM 689 C CA . TYR A 1 86 ? 14.62600 40.01500 33.98500 1.000 71.61417 83 TYR A CA 1
ATOM 690 C C . TYR A 1 86 ? 13.26900 40.67600 34.24700 1.000 71.81269 83 TYR A C 1
ATOM 691 O O . TYR A 1 86 ? 12.45600 40.23000 35.09900 1.000 75.25288 83 TYR A O 1
ATOM 700 N N . SER A 1 87 ? 12.97400 41.68700 33.44900 1.000 70.27708 84 SER A N 1
ATOM 701 C CA . SER A 1 87 ? 11.71300 42.44900 33.55600 1.000 69.00616 84 SER A CA 1
ATOM 702 C C . SER A 1 87 ? 11.32800 42.94900 32.17200 1.000 72.56768 84 SER A C 1
ATOM 703 O O . SER A 1 87 ? 12.23500 43.12300 31.32700 1.000 78.79473 84 SER A O 1
ATOM 706 N N . ALA A 1 88 ? 10.02700 43.14600 31.96400 1.000 73.01975 85 ALA A N 1
ATOM 707 C CA . ALA A 1 88 ? 9.47500 43.88600 30.81600 1.000 77.59202 85 ALA A CA 1
ATOM 708 C C . ALA A 1 88 ? 8.15400 44.51300 31.24700 1.000 79.70122 85 ALA A C 1
ATOM 709 O O . ALA A 1 88 ? 7.45000 43.92200 32.08100 1.000 83.02897 85 ALA A O 1
ATOM 711 N N . GLU A 1 89 ? 7.82200 45.67400 30.70700 1.000 84.42958 86 GLU A N 1
ATOM 712 C CA . GLU A 1 89 ? 6.43400 46.19600 30.77000 1.000 82.18307 86 GLU A CA 1
ATOM 713 C C . GLU A 1 89 ? 5.93600 46.29300 29.33700 1.000 80.58965 86 GLU A C 1
ATOM 714 O O . GLU A 1 89 ? 6.72400 46.69600 28.48100 1.000 77.44372 86 GLU A O 1
ATOM 720 N N . VAL A 1 90 ? 4.70800 45.84500 29.07900 1.000 85.39273 87 VAL A N 1
ATOM 721 C CA . VAL A 1 90 ? 4.05800 46.06900 27.75400 1.000 91.60075 87 VAL A CA 1
ATOM 722 C C . VAL A 1 90 ? 2.57300 46.38300 27.91600 1.000 92.30753 87 VAL A C 1
ATOM 723 O O . VAL A 1 90 ? 1.92600 45.96000 28.90800 1.000 90.51007 87 VAL A O 1
ATOM 727 N N . VAL A 1 91 ? 2.07800 47.11300 26.93100 1.000 93.77968 88 VAL A N 1
ATOM 728 C CA . VAL A 1 91 ? 0.68000 47.59600 26.86100 1.000 94.12837 88 VAL A CA 1
ATOM 729 C C . VAL A 1 91 ? -0.05400 46.63200 25.92400 1.000 89.59388 88 VAL A C 1
ATOM 730 O O . VAL A 1 91 ? 0.51400 46.28800 24.87400 1.000 92.09480 88 VAL A O 1
ATOM 734 N N . LEU A 1 92 ? -1.21300 46.12500 26.33500 1.000 85.15519 89 LEU A N 1
ATOM 735 C CA . LEU A 1 92 ? -2.08100 45.29100 25.46200 1.000 91.50010 89 LEU A CA 1
ATOM 736 C C . LEU A 1 92 ? -3.49700 45.87200 25.51100 1.000 93.94858 89 LEU A C 1
ATOM 737 O O . LEU A 1 92 ? -3.83700 46.50300 26.53300 1.000 98.69278 89 LEU A O 1
ATOM 742 N N . SER A 1 93 ? -4.25600 45.71500 24.42300 1.000 93.24393 90 SER A N 1
ATOM 743 C CA . SER A 1 93 ? -5.60700 46.31300 24.22600 1.000 105.16477 90 SER A CA 1
ATOM 744 C C . SER A 1 93 ? -6.60800 45.24700 23.76500 1.000 111.27398 90 SER A C 1
ATOM 745 O O . SER A 1 93 ? -7.73700 45.62100 23.41200 1.000 111.88721 90 SER A O 1
ATOM 748 N N . SER A 1 94 ? -6.20300 43.97200 23.74400 1.000 108.69325 91 SER A N 1
ATOM 749 C CA . SER A 1 94 ? -7.07000 42.82400 23.37400 1.000 106.27591 91 SER A CA 1
ATOM 750 C C . SER A 1 94 ? -6.31900 41.51000 23.61300 1.000 99.26337 91 SER A C 1
ATOM 751 O O . SER A 1 94 ? -5.11100 41.55800 23.90100 1.000 94.03216 91 SER A O 1
ATOM 754 N N . ASP A 1 95 ? -7.04600 40.39700 23.47800 1.000 97.84132 92 ASP A N 1
ATOM 755 C CA . ASP A 1 95 ? -6.66000 39.02000 23.88700 1.000 95.94142 92 ASP A CA 1
ATOM 756 C C . ASP A 1 95 ? -5.30200 38.67500 23.28400 1.000 100.70456 92 ASP A C 1
ATOM 757 O O . ASP A 1 95 ? -5.18100 38.65400 22.05300 1.000 110.70707 92 ASP A O 1
ATOM 762 N N . SER A 1 96 ? -4.32400 38.38900 24.13500 1.000 94.97085 93 SER A N 1
ATOM 763 C CA . SER A 1 96 ? -2.88200 38.39700 23.77700 1.000 90.82097 93 SER A CA 1
ATOM 764 C C . SER A 1 96 ? -2.24500 37.05900 24.16000 1.000 88.21262 93 SER A C 1
ATOM 765 O O . SER A 1 96 ? -2.80300 36.32700 25.01900 1.000 86.21250 93 SER A O 1
ATOM 768 N N . VAL A 1 97 ? -1.13800 36.74300 23.49900 1.000 91.26417 94 VAL A N 1
ATOM 769 C CA . VAL A 1 97 ? -0.30600 35.55000 23.81200 1.000 92.86121 94 VAL A CA 1
ATOM 770 C C . VAL A 1 97 ? 1.09200 36.05500 24.15100 1.000 85.40700 94 VAL A C 1
ATOM 771 O O . VAL A 1 97 ? 1.67700 36.75200 23.31800 1.000 88.97240 94 VAL A O 1
ATOM 775 N N . ILE A 1 98 ? 1.53800 35.79500 25.37900 1.000 85.21990 95 ILE A N 1
ATOM 776 C CA . ILE A 1 98 ? 2.94600 36.00300 25.83200 1.000 81.93517 95 ILE A CA 1
ATOM 777 C C . ILE A 1 98 ? 3.69000 34.66400 25.73600 1.000 84.56084 95 ILE A C 1
ATOM 778 O O . ILE A 1 98 ? 3.19300 33.65500 26.31700 1.000 92.03339 95 ILE A O 1
ATOM 783 N N . ASN A 1 99 ? 4.81100 34.65500 25.00700 1.000 81.83325 96 ASN A N 1
ATOM 784 C CA . ASN A 1 99 ? 5.73900 33.49600 24.86600 1.000 74.90314 96 ASN A CA 1
ATOM 785 C C . ASN A 1 99 ? 7.09600 33.83700 25.46900 1.000 72.22665 96 ASN A C 1
ATOM 786 O O . ASN A 1 99 ? 7.77700 34.73900 24.95100 1.000 73.10674 96 ASN A O 1
ATOM 791 N N . LEU A 1 100 ? 7.44000 33.17100 26.55900 1.000 74.56964 97 LEU A N 1
ATOM 792 C CA . LEU A 1 100 ? 8.82900 33.11600 27.06600 1.000 81.94699 97 LEU A CA 1
ATOM 793 C C . LEU A 1 100 ? 9.45500 31.81000 26.56800 1.000 82.68647 97 LEU A C 1
ATOM 794 O O . LEU A 1 100 ? 8.87800 30.74900 26.82500 1.000 83.07929 97 LEU A O 1
ATOM 799 N N . PHE A 1 101 ? 10.59300 31.89000 25.88300 1.000 80.58531 98 PHE A N 1
ATOM 800 C CA . PHE A 1 101 ? 11.33000 30.69800 25.39500 1.000 83.40558 98 PHE A CA 1
ATOM 801 C C . PHE A 1 101 ? 12.83700 30.93500 25.48500 1.000 79.74369 98 PHE A C 1
ATOM 802 O O . PHE A 1 101 ? 13.30500 32.09000 25.48400 1.000 75.19096 98 PHE A O 1
ATOM 810 N N . SER A 1 102 ? 13.55900 29.82500 25.59000 1.000 77.71629 99 SER A N 1
ATOM 811 C CA . SER A 1 102 ? 15.02400 29.71800 25.40100 1.000 77.81023 99 SER A CA 1
ATOM 812 C C . SER A 1 102 ? 15.31200 29.01800 24.07200 1.000 78.31254 99 SER A C 1
ATOM 813 O O . SER A 1 102 ? 16.46600 29.07400 23.63000 1.000 83.62796 99 SER A O 1
ATOM 816 N N . ASP A 1 103 ? 14.30300 28.37500 23.47700 1.000 82.16956 100 ASP A N 1
ATOM 817 C CA . ASP A 1 103 ? 14.45000 27.45000 22.32000 1.000 88.21837 100 ASP A CA 1
ATOM 818 C C . ASP A 1 103 ? 13.23300 27.55500 21.39600 1.000 90.13878 100 ASP A C 1
ATOM 819 O O . ASP A 1 103 ? 12.17400 28.01000 21.85400 1.000 94.79442 100 ASP A O 1
ATOM 824 N N . VAL A 1 104 ? 13.39200 27.08000 20.16100 1.000 95.35626 101 VAL A N 1
ATOM 825 C CA . VAL A 1 104 ? 12.35700 27.05200 19.08400 1.000 96.91587 101 VAL A CA 1
ATOM 826 C C . VAL A 1 104 ? 11.96000 25.59800 18.76100 1.000 105.41124 101 VAL A C 1
ATOM 827 O O . VAL A 1 104 ? 10.89700 25.39600 18.13400 1.000 107.47407 101 VAL A O 1
ATOM 831 N N . ASP A 1 105 ? 12.76700 24.61500 19.18300 1.000 108.94122 102 ASP A N 1
ATOM 832 C CA . ASP A 1 105 ? 12.49300 23.16300 19.00000 1.000 111.24022 102 ASP A CA 1
ATOM 833 C C . ASP A 1 105 ? 11.10900 22.8370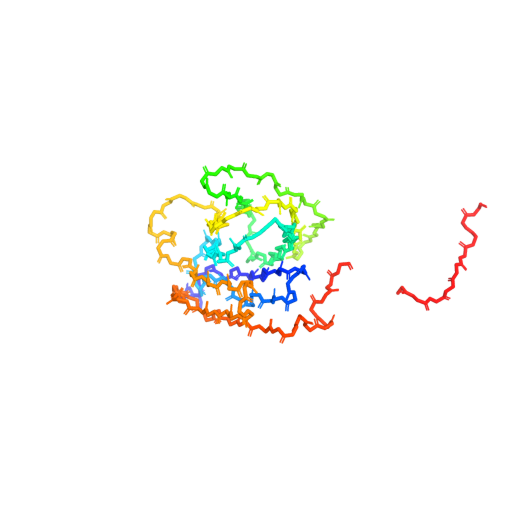0 19.57700 1.000 110.21627 102 ASP A C 1
ATOM 834 O O . ASP A 1 105 ? 10.93000 22.95400 20.80900 1.000 107.65883 102 ASP A O 1
ATOM 839 N N . VAL A 1 106 ? 10.17000 22.44500 18.71100 1.000 112.98824 103 VAL A N 1
ATOM 840 C CA . VAL A 1 106 ? 8.81800 21.93200 19.08600 1.000 110.76140 103 VAL A CA 1
ATOM 841 C C . VAL A 1 106 ? 8.95600 20.90400 20.21800 1.000 108.90099 103 VAL A C 1
ATOM 842 O O . VAL A 1 106 ? 8.07000 20.86400 21.09400 1.000 108.84058 103 VAL A O 1
ATOM 846 N N . SER A 1 107 ? 10.02800 20.11000 20.20000 1.000 107.73130 104 SER A N 1
ATOM 847 C CA . SER A 1 107 ? 10.28400 19.02200 21.17800 1.000 110.18311 104 SER A CA 1
ATOM 848 C C . SER A 1 107 ? 10.59800 19.61100 22.55400 1.000 106.30784 104 SER A C 1
ATOM 849 O O . SER A 1 107 ? 10.50500 18.84700 23.52500 1.000 107.18720 104 SER A O 1
ATOM 852 N N . TYR A 1 108 ? 11.01400 20.88400 22.62300 1.000 103.70523 105 TYR A N 1
ATOM 853 C CA . TYR A 1 108 ? 11.15900 21.66300 23.88500 1.000 97.39063 105 TYR A CA 1
ATOM 854 C C . TYR A 1 108 ? 9.85000 22.42500 24.17200 1.000 94.74742 105 TYR A C 1
ATOM 855 O O . TYR A 1 108 ? 9.33100 22.26900 25.29000 1.000 95.16248 105 TYR A O 1
ATOM 864 N N . THR A 1 109 ? 9.31300 23.20100 23.21700 1.000 92.11952 106 THR A N 1
ATOM 865 C CA . THR A 1 109 ? 8.25400 24.22500 23.47400 1.000 89.40020 106 THR A CA 1
ATOM 866 C C . THR A 1 109 ? 6.94100 23.53200 23.86800 1.000 87.07905 106 THR A C 1
ATOM 867 O O . THR A 1 109 ? 6.33800 23.93400 24.86900 1.000 86.13942 106 THR A O 1
ATOM 871 N N . SER A 1 110 ? 6.57000 22.46300 23.17500 1.000 91.85149 107 SER A N 1
ATOM 872 C CA . SER A 1 110 ? 5.40600 21.60200 23.51000 1.000 97.55685 107 SER A CA 1
ATOM 873 C C . SER A 1 110 ? 5.44700 21.14100 24.97500 1.000 95.20555 107 SER A C 1
ATOM 874 O O . SER A 1 110 ? 4.43500 20.54400 25.42700 1.000 95.61324 107 SER A O 1
ATOM 877 N N . GLU A 1 111 ? 6.56900 21.34400 25.68000 1.000 94.74206 108 GLU A N 1
ATOM 878 C CA . GLU A 1 111 ? 6.72600 20.87500 27.08500 1.000 98.97573 108 GLU A CA 1
ATOM 879 C C . GLU A 1 111 ? 6.66400 22.05500 28.06200 1.000 92.70716 108 GLU A C 1
ATOM 880 O O . GLU A 1 111 ? 6.48400 21.78100 29.27300 1.000 91.34658 108 GLU A O 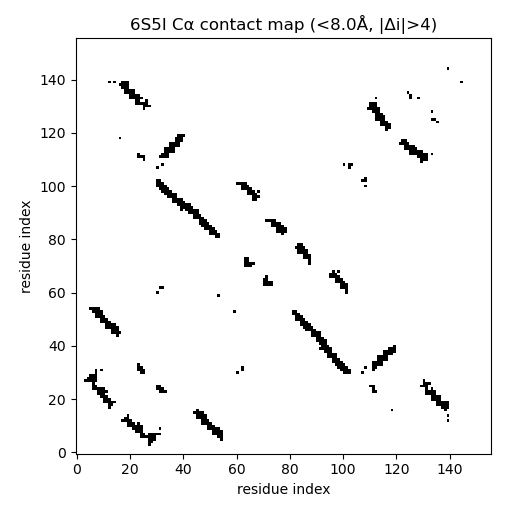1
ATOM 8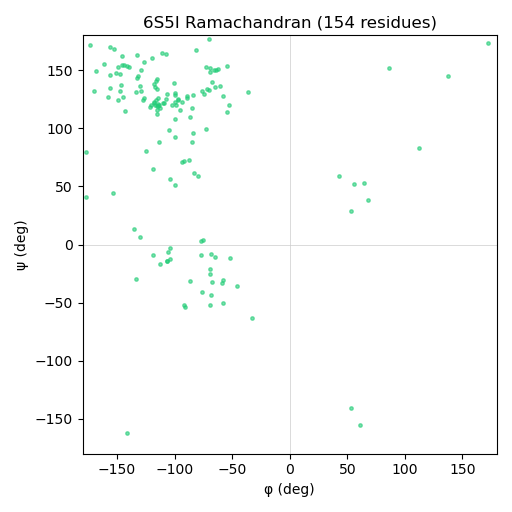86 N N . TYR A 1 112 ? 6.77300 23.30000 27.58100 1.000 84.32848 109 TYR A N 1
ATOM 887 C CA . TYR A 1 112 ? 6.56100 24.51500 28.41400 1.000 83.08967 109 TYR A CA 1
ATOM 888 C C . TYR A 1 112 ? 5.12000 24.53300 28.92700 1.000 91.75783 109 TYR A C 1
ATOM 889 O O . TYR A 1 112 ? 4.22100 23.97400 28.29200 1.000 92.61730 109 TYR A O 1
ATOM 898 N N . PRO A 1 113 ? 4.86100 25.14600 30.10500 1.000 88.28348 110 PRO A N 1
ATOM 899 C CA . PRO A 1 113 ? 3.49800 25.31200 30.61000 1.000 88.11982 110 PRO A CA 1
ATOM 900 C C . PRO A 1 113 ? 2.67400 26.30500 29.78400 1.000 80.34439 110 PRO A C 1
ATOM 901 O O . PRO A 1 113 ? 3.24300 27.19600 29.22600 1.000 79.81370 110 PRO A O 1
ATOM 905 N N . THR A 1 114 ? 1.36700 26.06500 29.70200 1.000 82.20707 111 THR A N 1
ATOM 906 C CA . THR A 1 114 ? 0.36600 26.96400 29.08400 1.000 86.06196 111 THR A CA 1
ATOM 907 C C . THR A 1 114 ? -0.59200 27.43000 30.18400 1.000 86.65170 111 THR A C 1
ATOM 908 O O . THR A 1 114 ? -1.27400 26.57100 30.78800 1.000 85.94345 111 THR A O 1
ATOM 912 N N . ILE A 1 115 ? -0.56400 28.74500 30.43800 1.000 86.48674 112 ILE A N 1
ATOM 913 C CA . ILE A 1 115 ? -1.23500 29.45600 31.56100 1.000 90.91348 112 ILE A CA 1
ATOM 914 C C . ILE A 1 115 ? -2.24600 30.43000 30.96300 1.000 89.95162 112 ILE A C 1
ATOM 915 O O . ILE A 1 115 ? -1.89700 31.09400 29.95700 1.000 89.34672 112 ILE A O 1
ATOM 920 N N . LYS A 1 116 ? -3.42600 30.50600 31.58200 1.000 91.43462 113 LYS A N 1
ATOM 921 C CA . LYS A 1 116 ? -4.54700 31.39000 31.17900 1.000 95.59323 113 LYS A CA 1
ATOM 922 C C . LYS A 1 116 ? -4.76100 32.42400 32.29000 1.000 94.49925 113 LYS A C 1
ATOM 923 O O . LYS A 1 116 ? -5.01200 32.00200 33.43800 1.000 96.72260 113 LYS A O 1
ATOM 929 N N . VAL A 1 117 ? -4.61800 33.71500 31.97900 1.000 87.42683 114 VAL A N 1
ATOM 930 C CA . VAL A 1 117 ? -4.98700 34.83100 32.90200 1.000 90.71166 114 VAL A CA 1
ATOM 931 C C . VAL A 1 117 ? -6.16300 35.60800 32.30700 1.000 91.13651 114 VAL A C 1
ATOM 932 O O . VAL A 1 117 ? -6.00600 36.15900 31.19300 1.000 90.10525 114 VAL A O 1
ATOM 936 N N . ASN A 1 118 ? -7.28100 35.64800 33.04400 1.000 88.59128 115 ASN A N 1
ATOM 937 C CA . ASN A 1 118 ? -8.54000 36.35900 32.68700 1.000 87.80089 115 ASN A CA 1
ATOM 938 C C . ASN A 1 118 ? -8.65600 37.63100 33.53100 1.000 92.04266 115 ASN A C 1
ATOM 939 O O . ASN A 1 118 ? -9.11100 37.52600 34.69300 1.000 105.67394 115 ASN A O 1
ATOM 944 N N . THR A 1 119 ? -8.28300 38.78800 32.96800 1.000 92.61782 116 THR A N 1
ATOM 945 C CA . THR A 1 119 ? -8.24300 40.08600 33.69500 1.000 94.99196 116 THR A CA 1
ATOM 946 C C . THR A 1 119 ? -9.68200 40.50800 33.99500 1.000 96.82166 116 THR A C 1
ATOM 947 O O . THR A 1 119 ? -9.98000 40.75400 35.17900 1.000 106.44405 116 THR A O 1
ATOM 951 N N . ILE A 1 120 ? -10.53000 40.52200 32.96200 1.000 98.85905 117 ILE A N 1
ATOM 952 C CA . ILE A 1 120 ? -12.00300 40.78300 33.01900 1.000 105.42792 117 ILE A CA 1
ATOM 953 C C . ILE A 1 120 ? -12.57200 40.26000 34.34400 1.000 110.20580 117 ILE A C 1
ATOM 954 O O . ILE A 1 120 ? -13.07000 41.08100 35.14700 1.000 119.65820 117 ILE A O 1
ATOM 959 N N . LYS A 1 121 ? -12.47200 38.94000 34.54000 1.000 110.00449 118 LYS A N 1
ATOM 960 C CA . LYS A 1 121 ? -13.20300 38.15300 35.56800 1.000 114.77802 118 LYS A CA 1
ATOM 961 C C . LYS A 1 121 ? -12.29300 37.78600 36.74400 1.000 124.40895 118 LYS A C 1
ATOM 962 O O . LYS A 1 121 ? -12.81500 37.15100 37.68200 1.000 133.13435 118 LYS A O 1
ATOM 968 N N . LYS A 1 122 ? -10.99800 38.13000 36.69900 1.000 119.85584 119 LYS A N 1
ATOM 969 C CA . LYS A 1 122 ? -10.01800 37.77300 37.75900 1.000 111.68667 119 LYS A CA 1
ATOM 970 C C . LYS A 1 122 ? -10.03600 36.24400 37.93200 1.000 109.80526 119 LYS A C 1
ATOM 971 O O . LYS A 1 122 ? -10.23900 35.75900 39.05700 1.000 116.39439 119 LYS A O 1
ATOM 977 N N . TYR A 1 123 ? -9.87600 35.51600 36.82500 1.000 107.84551 120 TYR A N 1
ATOM 978 C CA . TYR A 1 123 ? -9.67400 34.04300 36.77600 1.000 110.83303 120 TYR A CA 1
ATOM 979 C C . TYR A 1 123 ? -8.27900 33.74700 36.21800 1.000 112.73262 120 TYR A C 1
ATOM 980 O O . TYR A 1 123 ? -7.83400 34.46900 35.29700 1.000 112.38574 120 TYR A O 1
ATOM 989 N N . TYR A 1 124 ? -7.61000 32.71800 36.74300 1.000 111.46300 121 TYR A N 1
ATOM 990 C CA . TYR A 1 124 ? -6.40000 32.12200 36.11800 1.000 103.71511 121 TYR A CA 1
ATOM 991 C C . TYR A 1 124 ? -6.57000 30.59900 36.11000 1.000 102.85023 121 TYR A C 1
ATOM 992 O O . TYR A 1 124 ? -7.39900 30.08500 36.87000 1.000 97.93519 121 TYR A O 1
ATOM 1001 N N . SER A 1 125 ? -5.77700 29.90600 35.29200 1.000 103.43111 122 SER A N 1
ATOM 1002 C CA . SER A 1 125 ? -5.67900 28.42600 35.28700 1.000 101.49416 122 SER A CA 1
ATOM 1003 C C . SER A 1 125 ? -4.39500 27.97400 34.58400 1.000 103.47721 122 SER A C 1
ATOM 1004 O O . SER A 1 125 ? -3.85900 28.71000 33.73400 1.000 100.10420 122 SER A O 1
ATOM 1007 N N . VAL A 1 126 ? -3.93700 26.78200 34.94700 1.000 101.10918 123 VAL A N 1
ATOM 1008 C CA . VAL A 1 126 ? -2.98600 25.97100 34.14500 1.000 97.83413 123 VAL A CA 1
ATOM 1009 C C . VAL A 1 126 ? -3.80500 25.19400 33.11200 1.000 94.72023 123 VAL A C 1
ATOM 1010 O O . VAL A 1 126 ? -4.27700 24.12900 33.46900 1.000 90.28213 123 VAL A O 1
ATOM 1014 N N . GLN A 1 127 ? -3.92400 25.69500 31.88000 1.000 91.92590 124 GLN A N 1
ATOM 1015 C CA . GLN A 1 127 ? -4.49000 24.92700 30.74200 1.000 93.56207 124 GLN A CA 1
ATOM 1016 C C . GLN A 1 127 ? -3.66900 23.64600 30.53100 1.000 104.21492 124 GLN A C 1
ATOM 1017 O O . GLN A 1 127 ? -4.27100 22.56100 30.44800 1.000 114.99041 124 GLN A O 1
ATOM 1023 N N . ASN A 1 128 ? -2.34400 23.75200 30.44300 1.000 104.77349 125 ASN A N 1
ATOM 1024 C CA . ASN A 1 128 ? -1.46600 22.56500 30.28800 1.000 104.10689 125 ASN A CA 1
ATOM 1025 C C . ASN A 1 128 ? -0.17200 22.75000 31.06900 1.000 96.04321 125 ASN A C 1
ATOM 1026 O O . ASN A 1 128 ? 0.64800 23.55200 30.62600 1.000 99.35401 125 ASN A O 1
ATOM 1031 N N . ARG A 1 129 ? 0.03300 21.91800 32.09000 1.000 93.48910 126 ARG A N 1
ATOM 1032 C CA . ARG A 1 129 ? 1.23500 21.89100 32.96400 1.000 94.67361 126 ARG A CA 1
ATOM 1033 C C . ARG A 1 129 ? 2.50800 21.49000 32.19300 1.000 92.89024 126 ARG A C 1
ATOM 1034 O O . ARG A 1 129 ? 3.59600 21.63500 32.78700 1.000 92.03527 126 ARG A O 1
ATOM 1042 N N . GLY A 1 130 ? 2.40200 21.01300 30.94500 1.000 88.90292 127 GLY A N 1
ATOM 1043 C CA . GLY A 1 130 ? 3.55200 20.54000 30.15300 1.000 82.66980 127 GLY A CA 1
ATOM 1044 C C . GLY A 1 130 ? 4.33100 19.50800 30.95300 1.000 89.83396 127 GLY A C 1
ATOM 1045 O O . GLY A 1 130 ? 3.67500 18.71100 31.66400 1.000 92.22322 127 GLY A O 1
ATOM 1046 N N . MET A 1 131 ? 5.67200 19.52300 30.89400 1.000 92.08410 128 MET A N 1
ATOM 1047 C CA . MET A 1 131 ? 6.52700 18.57300 31.67100 1.000 96.41350 128 MET A CA 1
ATOM 1048 C C . MET A 1 131 ? 7.04100 19.29400 32.92800 1.000 94.78276 128 MET A C 1
ATOM 1049 O O . MET A 1 131 ? 8.25600 19.27200 33.19500 1.000 94.47803 128 MET A O 1
ATOM 1054 N N . THR A 1 132 ? 6.10800 19.90200 33.67000 1.000 95.13048 129 THR A N 1
ATOM 1055 C CA . THR A 1 132 ? 6.34100 20.75500 34.86500 1.000 88.63063 129 THR A CA 1
ATOM 1056 C C . THR A 1 132 ? 5.28300 20.46300 35.94100 1.000 92.75829 129 THR A C 1
ATOM 1057 O O . THR A 1 132 ? 4.14600 20.03400 35.58900 1.000 100.75604 129 THR A O 1
ATOM 1061 N N . TYR A 1 133 ? 5.64600 20.69700 37.20200 1.000 87.20479 130 TYR A N 1
ATOM 1062 C CA . TYR A 1 133 ? 4.73400 20.78600 38.36700 1.000 93.52427 130 TYR A CA 1
ATOM 1063 C C . TYR A 1 133 ? 4.58300 22.27600 38.71400 1.000 96.60483 130 TYR A C 1
ATOM 1064 O O . TYR A 1 133 ? 4.86200 22.69100 39.85700 1.000 100.06907 130 TYR A O 1
ATOM 1073 N N . VAL A 1 134 ? 4.15500 23.06500 37.71900 1.000 95.44487 131 VAL A N 1
ATOM 1074 C CA . VAL A 1 134 ? 3.83700 24.51400 37.85200 1.000 93.29288 131 VAL A CA 1
ATOM 1075 C C . VAL A 1 134 ? 2.61800 24.66300 38.76300 1.000 104.51144 131 VAL A C 1
ATOM 1076 O O . VAL A 1 134 ? 1.81400 23.72400 38.80300 1.000 117.63457 131 VAL A O 1
ATOM 1080 N N . HIS A 1 135 ? 2.52400 25.78200 39.49200 1.000 103.12240 132 HIS A N 1
ATOM 1081 C CA . HIS A 1 135 ? 1.33700 26.21900 40.27700 1.000 100.25319 132 HIS A CA 1
ATOM 1082 C C . HIS A 1 135 ? 1.31800 27.74700 40.39500 1.000 94.55392 132 HIS A C 1
ATOM 1083 O O . HIS A 1 135 ? 2.33500 28.39800 40.05600 1.000 92.64245 132 HIS A O 1
ATOM 1090 N N . ILE A 1 136 ? 0.19600 28.30000 40.85700 1.000 94.91336 133 ILE A N 1
ATOM 1091 C CA . ILE A 1 136 ? -0.09300 29.76200 40.81400 1.000 92.13739 133 ILE A CA 1
ATOM 1092 C C . ILE A 1 136 ? -0.58300 30.22500 42.18200 1.000 100.55394 133 ILE A C 1
ATOM 1093 O O . ILE A 1 136 ? -1.29700 29.46600 42.84400 1.000 104.56209 133 ILE A O 1
ATOM 1098 N N . GLU A 1 137 ? -0.21700 31.44400 42.56600 1.000 99.60919 134 GLU A N 1
ATOM 1099 C CA . GLU A 1 137 ? -0.74300 32.11000 43.78300 1.000 104.31950 134 GLU A CA 1
ATOM 1100 C C . GLU A 1 137 ? -1.15000 33.53800 43.40300 1.000 105.62213 134 GLU A C 1
ATOM 1101 O O . GLU A 1 137 ? -0.42700 34.13900 42.55600 1.000 102.63436 134 GLU A O 1
ATOM 1107 N N . SER A 1 138 ? -2.24100 34.05100 43.99300 1.000 105.53251 135 SER A N 1
ATOM 1108 C CA . SER A 1 138 ? -2.63900 35.48400 43.92200 1.000 105.16518 135 SER A CA 1
ATOM 1109 C C . SER A 1 138 ? -3.27800 35.92700 45.23000 1.000 109.25186 135 SER A C 1
ATOM 1110 O O . SER A 1 138 ? -4.23600 35.31000 45.65800 1.000 115.27177 135 SER A O 1
ATOM 1113 N N . PRO A 1 139 ? -2.81500 37.01800 45.88300 1.000 111.65229 136 PRO A N 1
ATOM 1114 C CA . PRO A 1 139 ? -1.70100 37.83300 45.39300 1.000 108.53514 136 PRO A CA 1
ATOM 1115 C C . PRO A 1 139 ? -0.34000 37.12900 45.47700 1.000 105.59421 136 PRO A C 1
ATOM 1116 O O . PRO A 1 139 ? -0.25700 36.02100 45.96400 1.000 109.61789 136 PRO A O 1
ATOM 1120 N N . ILE A 1 140 ? 0.70100 37.79600 44.98900 1.000 100.99175 137 ILE A N 1
ATOM 1121 C CA . ILE A 1 140 ? 2.11400 37.34600 45.14200 1.000 94.96461 137 ILE A CA 1
ATOM 1122 C C . ILE A 1 140 ? 2.47500 37.44200 46.62700 1.000 99.66611 137 ILE A C 1
ATOM 1123 O O . ILE A 1 140 ? 2.07100 38.43200 47.27000 1.000 107.20986 137 ILE A O 1
ATOM 1128 N N . ASN A 1 141 ? 3.20400 36.45600 47.14000 1.000 93.88025 138 ASN A N 1
ATOM 1129 C CA . ASN A 1 141 ? 3.65600 36.37700 48.55400 1.000 97.96383 138 ASN A CA 1
ATOM 1130 C C . ASN A 1 141 ? 4.83200 37.34100 48.76500 1.000 105.30928 138 ASN A C 1
ATOM 1131 O O . ASN A 1 141 ? 5.76600 37.29800 47.93800 1.000 105.42973 138 ASN A O 1
ATOM 1136 N N . THR A 1 142 ? 4.82800 38.16400 49.82400 1.000 108.51401 139 THR A N 1
ATOM 1137 C CA . THR A 1 142 ? 5.87800 39.20200 50.04300 1.000 109.41114 139 THR A CA 1
ATOM 1138 C C . THR A 1 142 ? 7.25300 38.52300 50.12000 1.000 112.98687 139 THR A C 1
ATOM 1139 O O . THR A 1 142 ? 8.23500 39.13400 49.64500 1.000 115.19782 139 THR A O 1
ATOM 1143 N N . LYS A 1 143 ? 7.33700 37.29900 50.65000 1.000 109.52293 140 LYS A N 1
ATOM 1144 C CA . LYS A 1 143 ? 8.64500 36.61100 50.80400 1.000 109.34171 140 LYS A CA 1
ATOM 1145 C C . LYS A 1 143 ? 9.12000 36.05500 49.45100 1.000 113.79503 140 LYS A C 1
ATOM 1146 O O . LYS A 1 143 ? 10.20100 35.44300 49.43500 1.000 112.04189 140 LYS A O 1
ATOM 1152 N N . ASP A 1 144 ? 8.38100 36.28800 48.35800 1.000 114.94967 141 ASP A N 1
ATOM 1153 C CA . ASP A 1 144 ? 8.81300 35.97400 46.96500 1.000 112.10187 141 ASP A CA 1
ATOM 1154 C C . ASP A 1 144 ? 9.23500 37.25600 46.22900 1.000 111.52144 141 ASP A C 1
ATOM 1155 O O . ASP A 1 144 ? 9.85000 37.12900 45.15200 1.000 113.40983 141 ASP A O 1
ATOM 1160 N N . LYS A 1 145 ? 8.93200 38.43900 46.77700 1.000 112.73847 142 LYS A N 1
ATOM 1161 C CA . LYS A 1 145 ? 9.12500 39.75700 46.10900 1.000 117.71259 142 LYS A CA 1
ATOM 1162 C C . LYS A 1 145 ? 10.57500 40.22900 46.28900 1.000 125.88118 142 LYS A C 1
ATOM 1163 O O . LYS A 1 145 ? 10.78400 41.31200 46.88100 1.000 128.93920 142 LYS A O 1
ATOM 1169 N N . SER A 1 146 ? 11.53300 39.46000 45.76600 1.000 128.73680 143 SER A N 1
ATOM 1170 C CA . SER A 1 146 ? 12.98700 39.62200 46.01900 1.000 131.53922 143 SER A CA 1
ATOM 1171 C C . SER A 1 146 ? 13.61700 40.52500 44.94600 1.000 133.92549 143 SER A C 1
ATOM 1172 O O . SER A 1 146 ? 14.35900 40.00000 44.10800 1.000 133.17003 143 SER A O 1
ATOM 1175 N N . TRP A 1 147 ? 13.34600 41.83800 44.97700 1.000 137.96413 144 TRP A N 1
ATOM 1176 C CA . TRP A 1 147 ? 13.96300 42.83600 44.05600 1.000 140.15683 144 TRP A CA 1
ATOM 1177 C C . TRP A 1 147 ? 13.98700 44.22600 44.70800 1.000 144.37188 144 TRP A C 1
ATOM 1178 O O . TRP A 1 147 ? 13.06000 44.51700 45.48900 1.000 147.13232 144 TRP A O 1
ATOM 1189 N N . LYS A 1 151 ? 16.49100 47.07500 54.13200 1.000 130.06577 148 LYS A N 1
ATOM 1190 C CA . LYS A 1 151 ? 16.27200 48.43700 53.57300 1.000 134.76196 148 LYS A CA 1
ATOM 1191 C C . LYS A 1 151 ? 15.03300 49.05700 54.23800 1.000 145.51367 148 LYS A C 1
ATOM 1192 O O . LYS A 1 151 ? 13.94400 48.95300 53.64000 1.000 147.95859 148 LYS A O 1
ATOM 1198 N N . ASN A 1 152 ? 15.18000 49.65600 55.43200 1.000 147.67876 149 ASN A N 1
ATOM 1199 C CA . ASN A 1 152 ? 14.07500 50.37600 56.13600 1.000 150.32572 149 ASN A CA 1
ATOM 1200 C C . ASN A 1 152 ? 14.56100 51.02900 57.44500 1.000 149.21689 149 ASN A C 1
ATOM 1201 O O . ASN A 1 152 ? 13.77200 51.01400 58.41000 1.000 151.29292 149 ASN A O 1
ATOM 1206 N N . GLY A 1 153 ? 15.75700 51.64100 57.47700 1.000 145.36981 150 GLY A N 1
ATOM 1207 C CA . GLY A 1 153 ? 16.47700 51.91600 58.74200 1.000 145.05734 150 GLY A CA 1
ATOM 1208 C C . GLY A 1 153 ? 17.09400 53.30600 58.89000 1.000 146.47242 150 GLY A C 1
ATOM 1209 O O . GLY A 1 153 ? 17.87900 53.46200 59.83800 1.000 150.12714 150 GLY A O 1
ATOM 1210 N N . TRP A 1 154 ? 16.74900 54.28600 58.04400 1.000 144.64144 151 TRP A N 1
ATOM 1211 C CA . TRP A 1 154 ? 17.24500 55.69900 58.07400 1.000 143.81602 151 TRP A CA 1
ATOM 1212 C C . TRP A 1 154 ? 18.55900 55.83800 57.29100 1.000 137.15241 151 TRP A C 1
ATOM 1213 O O . TRP A 1 154 ? 19.34400 54.85900 57.25300 1.000 135.74232 151 TRP A O 1
ATOM 1224 N N . TYR A 1 155 ? 18.80400 57.03900 56.74600 1.000 133.08269 152 TYR A N 1
ATOM 1225 C CA . TYR A 1 155 ? 19.90000 57.34600 55.78200 1.000 123.88729 152 TYR A CA 1
ATOM 1226 C C . TYR A 1 155 ? 21.23400 57.57900 56.52000 1.000 124.45390 152 TYR A C 1
ATOM 1227 O O . TYR A 1 155 ? 21.22500 57.69800 57.76000 1.000 123.58271 152 TYR A O 1
ATOM 1236 N N . GLU A 1 156 ? 22.35400 57.59900 55.78200 1.000 126.03236 153 GLU A N 1
ATOM 1237 C CA . GLU A 1 156 ? 23.71300 57.90300 56.32700 1.000 127.49001 153 GLU A CA 1
ATOM 1238 C C . GLU A 1 156 ? 24.56200 58.64700 55.27600 1.000 117.96053 153 GLU A C 1
ATOM 1239 O O . GLU A 1 156 ? 24.52800 58.27300 54.06100 1.000 103.55138 153 GLU A O 1
ATOM 1245 N N . ASP A 1 157 ? 25.28900 59.67300 55.75500 1.000 99.68126 154 ASP A N 1
ATOM 1246 C CA . ASP A 1 157 ? 26.02700 60.69100 54.95900 1.000 127.29073 154 ASP A CA 1
ATOM 1247 C C . ASP A 1 157 ? 27.27600 60.06000 54.33900 1.000 133.39624 154 ASP A C 1
ATOM 1248 O O . ASP A 1 157 ? 28.29100 59.92600 55.05400 1.000 134.64331 154 ASP A O 1
ATOM 1253 N N . ARG A 1 158 ? 27.21000 59.68100 53.06100 1.000 133.15336 155 ARG A N 1
ATOM 1254 C CA . ARG A 1 158 ? 28.39500 59.19000 52.32000 1.000 129.33220 155 ARG A CA 1
ATOM 1255 C C . ARG A 1 158 ? 29.01900 60.38500 51.59700 1.000 134.06078 155 ARG A C 1
ATOM 1256 O O . ARG A 1 158 ? 28.92600 60.45400 50.36300 1.000 136.06927 155 ARG A O 1
ATOM 1264 N N . THR A 1 159 ? 29.63300 61.26800 52.39900 1.000 138.19645 156 THR A N 1
ATOM 1265 C CA . THR A 1 159 ? 30.38500 62.50100 52.03000 1.000 140.80730 156 THR A CA 1
ATOM 1266 C C . THR A 1 159 ? 29.44100 63.47300 51.31900 1.000 142.62676 156 THR A C 1
ATOM 1267 O O . THR A 1 159 ? 28.85600 64.27800 52.03400 1.000 142.80144 156 THR A O 1
#

InterPro domains:
  IPR004967 Poxvirus C7/F8A [PF03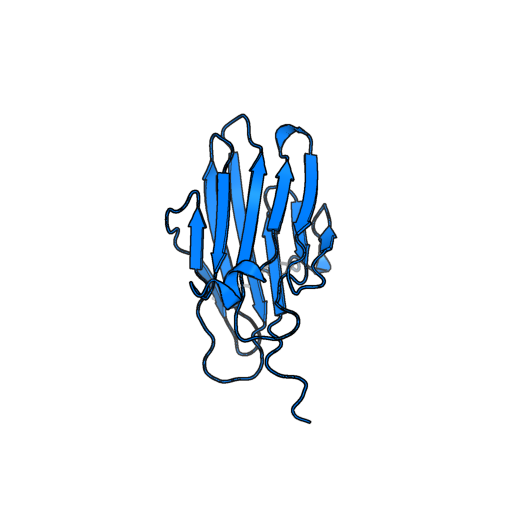287] (1-146)
  IPR004967 Poxvirus C7/F8A [PIRSF003779] (1-158)

Foldseek 3Di:
DPVQAWWKFKWKDQLVLLKIWGWLTQSHDLKGKEKEKEAAAAKDKTKMKMKIFTGPDPDRQDKWKDKQNHTDDWDFLDDDNGITITMDIDMDGGTMIMMIISDDPCVRRQQGWYKYAYSPVRDIDGPDSRNTPIDMDGRHDVVVVPSDDDDDDDPD

Radius of gyration: 16.59 Å; Cα contacts (8 Å, |Δi|>4): 364; chains: 1; bounding box: 44×53×41 Å

Nearest PDB structures (foldseek):
  7u0v-assembly1_A  TM=1.006E+00  e=7.587E-33  Myxoma virus (strain Lausanne)
  7u0w-assembly2_B  TM=9.755E-01  e=1.826E-25  Myxoma virus (strain Lausanne)
  5cz3-assembly2_B  TM=9.770E-01  e=3.878E-19  Myxoma virus
  5cyw-assembly1_B  TM=9.427E-01  e=2.219E-14  Vaccinia virus Ankara
  4lba-assembly1_A  TM=2.629E-01  e=1.343E+00  Bacteroides eggerthii DSM 20697

Sequence (156 aa):
GSHMGVQHKLDIFLVSEGIAIKEANLLKGDSYGCTIKIKLDKEKTFKFVIVLEPEWIDEIKPIYMKVNDESVELELDYKDAIKRIYSAEVVLSSDSVINLFSDVDVSYTSEYPTIKVNTIKKYYSVQNRGMTYVHIESPINTKDKSWKNGWYEDRT

B-factor: mean 96.52, std 20.45, range [56.08, 168.63]

Secondary structure (DSSP, 8-state):
--TT--B-EEEEEETTTTEEEE--S-SSBS--EEEEEEE-SS-EEEEEEEEEE--S-S-PPPPEEEETTEEEPPEEEEE-SS-EEEEEEEEESS-EEEEEES---HHHHTTS-EEEEETTTTEEEEEE-TTS--EEESS--GGG-----S------